Protein AF-A0A957SJY0-F1 (afdb_monomer_lite)

Foldseek 3Di:
DAFDFADPVLVVVLQVLLQADEDCADQDFSYWYDDPQWIWHHAPVDPFIWIFGDDHRGGNFIFTADRVVRGGDDTDPDDDHHRRDVLVVVVPDVLCVVQVPDDDDCPDVVQVPPPDDDRSSSPSVSSVVSVVVVVVVVVD

Sequence (140 aa):
RTGSVVRLEQMTMNWVQTGYHAVEVVEEPGAFARRGGIVDIWPPNLDHPVRIDLFGDEIESLRVFDPATQRTERRISQVEIGPGCEALSKYGPAVLKRLNIQGDTLNAPDNLAQKEGLSPLQDPNLLLAIREELRLEVEH

pLDDT: mean 75.36, std 22.57, range [38.78, 98.62]

Radius of gyration: 15.98 Å; chains: 1; bounding box: 40×38×35 Å

Secondary structure (DSSP, 8-state):
-TT-B--HHHHHHHHHHTT-EE-SS--STTEEEEETTEEEE--TTSSS-EEEEEETTEEEEEEEE-TTT--EEEEES------S-HHHHHSHHHHHHHTT--SSSTT-HHHH--TTS--GGG-HHHHHHHHHHHHHHHT-

Structure (mmCIF, N/CA/C/O backbone):
data_AF-A0A957SJY0-F1
#
_entry.id   AF-A0A957SJY0-F1
#
loop_
_atom_site.group_PDB
_atom_site.id
_atom_site.type_symbol
_atom_site.label_atom_id
_atom_site.label_alt_id
_atom_site.label_comp_id
_atom_site.label_asym_id
_atom_site.label_entity_id
_atom_site.label_seq_id
_atom_site.pdbx_PDB_ins_code
_atom_site.Cartn_x
_atom_site.Cartn_y
_atom_site.Cartn_z
_atom_site.occupancy
_atom_site.B_iso_or_equiv
_atom_site.auth_seq_id
_atom_site.auth_comp_id
_atom_site.auth_asym_id
_atom_site.auth_atom_id
_atom_site.pdbx_PDB_model_num
ATOM 1 N N . ARG A 1 1 ? -4.644 -7.175 8.328 1.00 94.56 1 ARG A N 1
ATOM 2 C CA . ARG A 1 1 ? -6.061 -7.111 7.876 1.00 94.56 1 ARG A CA 1
ATOM 3 C C . ARG A 1 1 ? -6.686 -5.866 8.500 1.00 94.56 1 ARG A C 1
ATOM 5 O O . ARG A 1 1 ? -6.079 -5.328 9.417 1.00 94.56 1 ARG A O 1
ATOM 12 N N . THR A 1 2 ? -7.848 -5.399 8.048 1.00 96.12 2 THR A N 1
ATOM 13 C CA . THR A 1 2 ? -8.584 -4.354 8.791 1.00 96.12 2 THR A CA 1
ATOM 14 C C . THR A 1 2 ? -8.879 -4.821 10.223 1.00 96.12 2 THR A C 1
ATOM 16 O O . THR A 1 2 ? -9.130 -6.010 10.429 1.00 96.12 2 THR A O 1
ATOM 19 N N . GLY A 1 3 ? -8.774 -3.918 11.200 1.00 95.81 3 GLY A N 1
ATOM 20 C CA . GLY A 1 3 ? -8.901 -4.196 12.637 1.00 95.81 3 GLY A CA 1
ATOM 21 C C . GLY A 1 3 ? -7.695 -4.905 13.265 1.00 95.81 3 GLY A C 1
ATOM 22 O O . GLY A 1 3 ? -7.733 -5.286 14.429 1.00 95.81 3 GLY A O 1
ATOM 23 N N . SER A 1 4 ? -6.621 -5.156 12.505 1.00 95.81 4 SER A N 1
ATOM 24 C CA . SER A 1 4 ? -5.383 -5.712 13.067 1.00 95.81 4 SER A CA 1
ATOM 25 C C . SER A 1 4 ? -4.530 -4.608 13.682 1.00 95.81 4 SER A C 1
ATOM 27 O O . SER A 1 4 ? -4.389 -3.544 13.086 1.00 95.81 4 SER A O 1
ATOM 29 N N . VAL A 1 5 ? -3.892 -4.912 14.811 1.00 95.62 5 VAL A N 1
ATOM 30 C CA . VAL A 1 5 ? -2.879 -4.053 15.430 1.00 95.62 5 VAL A CA 1
ATOM 31 C C . VAL A 1 5 ? -1.512 -4.332 14.807 1.00 95.62 5 VAL A C 1
ATOM 33 O O . VAL A 1 5 ? -1.101 -5.490 14.690 1.00 95.62 5 VAL A O 1
ATOM 36 N N . VAL A 1 6 ? -0.797 -3.284 14.403 1.00 91.75 6 VAL A N 1
ATOM 37 C CA . VAL A 1 6 ? 0.531 -3.363 13.790 1.00 91.75 6 VAL A CA 1
ATOM 38 C C . VAL A 1 6 ? 1.481 -2.323 14.377 1.00 91.75 6 VAL A C 1
ATOM 40 O O . VAL A 1 6 ? 1.136 -1.166 14.597 1.00 91.75 6 VAL A O 1
ATOM 43 N N . ARG A 1 7 ? 2.742 -2.720 14.576 1.00 91.25 7 ARG A N 1
ATOM 44 C CA . ARG A 1 7 ? 3.818 -1.785 14.933 1.00 91.25 7 ARG A CA 1
ATOM 45 C C . ARG A 1 7 ? 4.418 -1.201 13.662 1.00 91.25 7 ARG A C 1
ATOM 47 O O . ARG A 1 7 ? 5.227 -1.853 13.003 1.00 91.25 7 ARG A O 1
ATOM 54 N N . LEU A 1 8 ? 4.012 0.023 13.334 1.00 89.50 8 LEU A N 1
ATOM 55 C CA . LEU A 1 8 ? 4.339 0.698 12.077 1.00 89.50 8 LEU A CA 1
ATOM 56 C C . LEU A 1 8 ? 5.841 0.733 11.776 1.00 89.50 8 LEU A C 1
ATOM 58 O O . LEU A 1 8 ? 6.257 0.396 10.673 1.00 89.50 8 LEU A O 1
ATOM 62 N N . GLU A 1 9 ? 6.653 1.091 12.769 1.00 86.88 9 GLU A N 1
ATOM 63 C CA . GLU A 1 9 ? 8.111 1.169 12.627 1.00 86.88 9 GLU A CA 1
ATOM 64 C C . GLU A 1 9 ? 8.706 -0.185 12.242 1.00 86.88 9 GLU A C 1
ATOM 66 O O . GLU A 1 9 ? 9.368 -0.289 11.211 1.00 86.88 9 GLU A O 1
ATOM 71 N N . GLN A 1 10 ? 8.371 -1.240 12.992 1.00 84.88 10 GLN A N 1
ATOM 72 C CA . GLN A 1 10 ? 8.830 -2.598 12.702 1.00 84.88 10 GLN A CA 1
ATOM 73 C C . GLN A 1 10 ? 8.384 -3.064 11.312 1.00 84.88 10 GLN A C 1
ATOM 75 O O . GLN A 1 10 ? 9.161 -3.675 10.585 1.00 84.88 10 GLN A O 1
ATOM 80 N N . MET A 1 11 ? 7.142 -2.763 10.930 1.00 88.69 11 MET A N 1
ATOM 81 C CA . MET A 1 11 ? 6.603 -3.127 9.623 1.00 88.69 11 MET A CA 1
ATOM 82 C C . MET A 1 11 ? 7.393 -2.461 8.489 1.00 88.69 11 MET A C 1
ATOM 84 O O . MET A 1 11 ? 7.841 -3.145 7.573 1.00 88.69 11 MET A O 1
ATOM 88 N N . THR A 1 12 ? 7.641 -1.152 8.585 1.00 88.31 12 THR A N 1
ATOM 89 C CA . THR A 1 12 ? 8.420 -0.420 7.573 1.00 88.31 12 THR A CA 1
ATOM 90 C C . THR A 1 12 ? 9.886 -0.849 7.528 1.00 88.31 12 THR A C 1
ATOM 92 O O . THR A 1 12 ? 10.449 -0.963 6.442 1.00 88.31 12 THR A O 1
ATOM 95 N N . MET A 1 13 ? 10.496 -1.162 8.677 1.00 80.50 13 MET A N 1
ATOM 96 C CA . MET A 1 13 ? 11.852 -1.715 8.728 1.00 80.50 13 MET A CA 1
ATOM 97 C C . MET A 1 13 ? 11.935 -3.060 8.004 1.00 80.50 13 MET A C 1
ATOM 99 O O . MET A 1 13 ? 12.831 -3.253 7.186 1.00 80.50 13 MET A O 1
ATOM 103 N N . ASN A 1 14 ? 10.978 -3.960 8.247 1.00 79.19 14 ASN A N 1
ATOM 104 C CA . ASN A 1 14 ? 10.926 -5.256 7.572 1.00 79.19 14 ASN A CA 1
ATOM 105 C C . ASN A 1 14 ? 10.754 -5.096 6.053 1.00 79.19 14 ASN A C 1
ATOM 107 O O . ASN A 1 14 ? 11.331 -5.857 5.280 1.00 79.19 14 ASN A O 1
ATOM 111 N N . TRP A 1 15 ? 9.990 -4.104 5.594 1.00 85.88 15 TRP A N 1
ATOM 112 C CA . TRP A 1 15 ? 9.855 -3.833 4.161 1.00 85.88 15 TRP A CA 1
ATOM 113 C C . TRP A 1 15 ? 11.150 -3.336 3.533 1.00 85.88 15 TRP A C 1
ATOM 115 O O . TRP A 1 15 ? 11.548 -3.862 2.498 1.00 85.88 15 TRP A O 1
ATOM 125 N N . VAL A 1 16 ? 11.855 -2.402 4.178 1.00 80.62 16 VAL A N 1
ATOM 126 C CA . VAL A 1 16 ? 13.180 -1.963 3.706 1.00 80.62 16 VAL A CA 1
ATOM 127 C C . VAL A 1 16 ? 14.137 -3.146 3.595 1.00 80.62 16 VAL A C 1
ATOM 129 O O . VAL A 1 16 ? 14.833 -3.303 2.594 1.00 80.62 16 VAL A O 1
ATOM 132 N N . GLN A 1 17 ? 14.137 -4.015 4.605 1.00 75.44 17 GLN A N 1
ATOM 133 C CA . GLN A 1 17 ? 14.962 -5.217 4.608 1.00 75.44 17 GLN A CA 1
ATOM 134 C C . GLN A 1 17 ? 14.576 -6.149 3.462 1.00 75.44 17 GLN A C 1
ATOM 136 O O . GLN A 1 17 ? 15.445 -6.614 2.743 1.00 75.44 17 GLN A O 1
ATOM 141 N N . THR A 1 18 ? 13.285 -6.366 3.216 1.00 72.50 18 THR A N 1
ATOM 142 C CA . THR A 1 18 ? 12.788 -7.260 2.151 1.00 72.50 18 THR A CA 1
ATOM 143 C C . THR A 1 18 ? 12.792 -6.636 0.752 1.00 72.50 18 THR A C 1
ATOM 145 O O . THR A 1 18 ? 12.197 -7.186 -0.177 1.00 72.50 18 THR A O 1
ATOM 148 N N . GLY A 1 19 ? 13.492 -5.514 0.574 1.00 77.19 19 GLY A N 1
ATOM 149 C CA . GLY A 1 19 ? 13.771 -4.925 -0.732 1.00 77.19 19 GLY A CA 1
ATOM 150 C C . GLY A 1 19 ? 12.786 -3.855 -1.187 1.00 77.19 19 GLY A C 1
ATOM 151 O O . GLY A 1 19 ? 12.859 -3.453 -2.345 1.00 77.19 19 GLY A O 1
ATOM 152 N N . TYR A 1 20 ? 11.896 -3.377 -0.313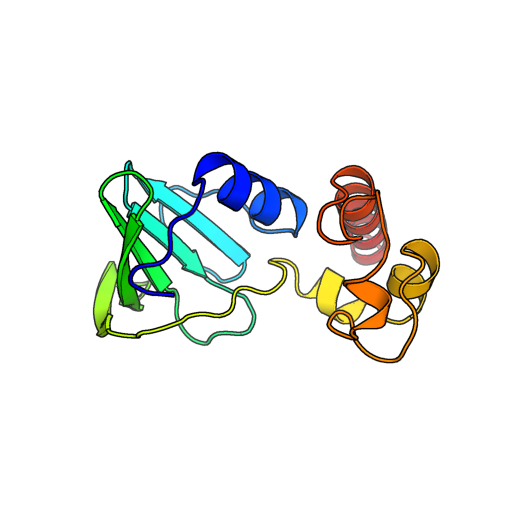 1.00 86.50 20 TYR A N 1
ATOM 153 C CA . TYR A 1 20 ? 11.158 -2.150 -0.597 1.00 86.50 20 TYR A CA 1
ATOM 154 C C . TYR A 1 20 ? 12.037 -0.921 -0.380 1.00 86.50 20 TYR A C 1
ATOM 156 O O . TYR A 1 20 ? 12.922 -0.907 0.476 1.00 86.50 20 TYR A O 1
ATOM 164 N N . HIS A 1 21 ? 11.748 0.155 -1.098 1.00 90.38 21 HIS A N 1
ATOM 165 C CA . HIS A 1 21 ? 12.412 1.438 -0.904 1.00 90.38 21 HIS A CA 1
ATOM 166 C C . HIS A 1 21 ? 11.408 2.513 -0.471 1.00 90.38 21 HIS A C 1
ATOM 168 O O . HIS A 1 21 ? 10.252 2.525 -0.897 1.00 90.38 21 HIS A O 1
ATOM 174 N N . ALA A 1 22 ? 11.846 3.389 0.434 1.00 95.00 22 ALA A N 1
ATOM 175 C CA . ALA A 1 22 ? 11.024 4.479 0.943 1.00 95.00 22 ALA A CA 1
ATOM 176 C C . ALA A 1 22 ? 11.021 5.651 -0.048 1.00 95.00 22 ALA A C 1
ATOM 178 O O . ALA A 1 22 ? 12.085 6.094 -0.479 1.00 95.00 22 ALA A O 1
ATOM 179 N N . VAL A 1 23 ? 9.836 6.167 -0.361 1.00 97.19 23 VAL A N 1
ATOM 180 C CA . VAL A 1 23 ? 9.610 7.291 -1.283 1.00 97.19 23 VAL A CA 1
ATOM 181 C C . VAL A 1 23 ? 8.643 8.309 -0.677 1.00 97.19 23 VAL A C 1
ATOM 183 O O . VAL A 1 23 ? 7.969 8.037 0.319 1.00 97.19 23 VAL A O 1
ATOM 186 N N . GLU A 1 24 ? 8.553 9.494 -1.280 1.00 96.50 24 GLU A N 1
ATOM 187 C CA . GLU A 1 24 ? 7.564 10.508 -0.885 1.00 96.50 24 GLU A CA 1
ATOM 188 C C . GLU A 1 24 ? 6.155 10.176 -1.400 1.00 96.50 24 GLU A C 1
ATOM 190 O O . GLU A 1 24 ? 5.160 10.375 -0.694 1.00 96.50 24 GLU A O 1
ATOM 195 N N . VAL A 1 25 ? 6.073 9.649 -2.625 1.00 97.38 25 VAL A N 1
ATOM 196 C CA . VAL A 1 25 ? 4.836 9.262 -3.312 1.00 97.38 25 VAL A CA 1
ATOM 197 C C . VAL A 1 25 ? 5.063 7.915 -3.989 1.00 97.38 25 VAL A C 1
ATOM 199 O O . VAL A 1 25 ? 6.080 7.709 -4.641 1.00 97.38 25 VAL A O 1
ATOM 202 N N . VAL A 1 26 ? 4.126 6.985 -3.806 1.00 98.12 26 VAL A N 1
ATOM 203 C CA . VAL A 1 26 ? 4.196 5.654 -4.419 1.00 98.12 26 VAL A CA 1
ATOM 204 C C . VAL A 1 26 ? 3.661 5.733 -5.844 1.00 98.12 26 VAL A C 1
ATOM 206 O O . VAL A 1 26 ? 2.457 5.914 -6.044 1.00 98.12 26 VAL A O 1
ATOM 209 N N . GLU A 1 27 ? 4.572 5.592 -6.804 1.00 95.62 27 GLU A N 1
ATOM 210 C CA . GLU A 1 27 ? 4.298 5.635 -8.247 1.00 95.62 27 GLU A CA 1
ATOM 211 C C . GLU A 1 27 ? 4.780 4.374 -8.983 1.00 95.62 27 GLU A C 1
ATOM 213 O O . GLU A 1 27 ? 4.438 4.185 -10.148 1.00 95.62 27 GLU A O 1
ATOM 218 N N . GLU A 1 28 ? 5.514 3.484 -8.306 1.00 94.62 28 GLU A N 1
ATOM 219 C CA . GLU A 1 28 ? 6.023 2.235 -8.879 1.00 94.62 28 GLU A CA 1
ATOM 220 C C . GLU A 1 28 ? 5.984 1.053 -7.887 1.00 94.62 28 GLU A C 1
ATOM 222 O O . GLU A 1 28 ? 6.000 1.264 -6.665 1.00 94.62 28 GLU A O 1
ATOM 227 N N . PRO A 1 29 ? 5.927 -0.200 -8.384 1.00 94.44 29 PRO A N 1
ATOM 228 C CA . PRO A 1 29 ? 6.044 -1.398 -7.557 1.00 94.44 29 PRO A CA 1
ATOM 229 C C . PRO A 1 29 ? 7.368 -1.474 -6.784 1.00 94.44 29 PRO A C 1
ATOM 231 O O . PRO A 1 29 ? 8.411 -1.030 -7.251 1.00 94.44 29 PRO A O 1
ATOM 234 N N . GLY A 1 30 ? 7.340 -2.082 -5.597 1.00 92.25 30 GLY A N 1
ATOM 235 C CA . GLY A 1 30 ? 8.505 -2.181 -4.710 1.00 92.25 30 GLY A CA 1
ATOM 236 C C . GLY A 1 30 ? 8.774 -0.911 -3.894 1.00 92.25 30 GLY A C 1
ATOM 237 O O . GLY A 1 30 ? 9.740 -0.866 -3.132 1.00 92.25 30 GLY A O 1
ATOM 238 N N . ALA A 1 31 ? 7.914 0.103 -3.993 1.00 95.88 31 ALA A N 1
ATOM 239 C CA . ALA A 1 31 ? 8.007 1.334 -3.217 1.00 95.88 31 ALA A CA 1
ATOM 240 C C . ALA A 1 31 ? 6.995 1.372 -2.059 1.00 95.88 31 ALA A C 1
ATOM 242 O O . ALA A 1 31 ? 5.914 0.772 -2.119 1.00 95.88 31 ALA A O 1
ATOM 243 N N . PHE A 1 32 ? 7.321 2.127 -1.008 1.00 98.19 32 PHE A N 1
ATOM 244 C CA . PHE A 1 32 ? 6.363 2.509 0.031 1.00 98.19 32 PHE A CA 1
ATOM 245 C C . PHE A 1 32 ? 6.580 3.951 0.506 1.00 98.19 32 PHE A C 1
ATOM 247 O O . PHE A 1 32 ? 7.698 4.457 0.509 1.00 98.19 32 PHE A O 1
ATOM 254 N N 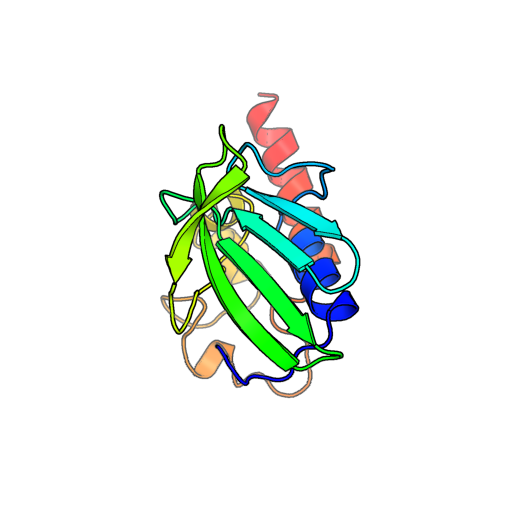. ALA A 1 33 ? 5.513 4.602 0.963 1.00 97.94 33 ALA A N 1
ATOM 255 C CA . ALA A 1 33 ? 5.541 5.936 1.552 1.00 97.94 33 ALA A CA 1
ATOM 256 C C . ALA A 1 33 ? 4.812 5.934 2.897 1.00 97.94 33 ALA A C 1
ATOM 258 O O . ALA A 1 33 ? 3.790 5.269 3.067 1.00 97.94 33 ALA A O 1
ATOM 259 N N . ARG A 1 34 ? 5.306 6.715 3.861 1.00 95.50 34 ARG A N 1
ATOM 260 C CA . ARG A 1 34 ? 4.690 6.868 5.188 1.00 95.50 34 ARG A CA 1
ATOM 261 C C . ARG A 1 34 ? 4.409 8.336 5.474 1.00 95.50 34 ARG A C 1
ATOM 263 O O . ARG A 1 34 ? 5.305 9.170 5.404 1.00 95.50 34 ARG A O 1
ATOM 270 N N . ARG A 1 35 ? 3.172 8.635 5.869 1.00 93.94 35 ARG A N 1
ATOM 271 C CA . ARG A 1 35 ? 2.692 9.976 6.226 1.00 93.94 35 ARG A CA 1
ATOM 272 C C . ARG A 1 35 ? 1.829 9.894 7.483 1.00 93.94 35 ARG A C 1
ATOM 274 O O . ARG A 1 35 ? 0.623 9.678 7.414 1.00 93.94 35 ARG A O 1
ATOM 281 N N . GLY A 1 36 ? 2.459 10.036 8.651 1.00 92.44 36 GLY A N 1
ATOM 282 C CA . GLY A 1 36 ? 1.777 9.874 9.939 1.00 92.44 36 GLY A CA 1
ATOM 283 C C . GLY A 1 36 ? 1.209 8.460 10.099 1.00 92.44 36 GLY A C 1
ATOM 284 O O . GLY A 1 36 ? 1.973 7.494 10.067 1.00 92.44 36 GLY A O 1
ATOM 285 N N . GLY A 1 37 ? -0.114 8.363 10.259 1.00 94.44 37 GLY A N 1
ATOM 286 C CA . GLY A 1 37 ? -0.868 7.105 10.316 1.00 94.44 37 GLY A CA 1
ATOM 287 C C . GLY A 1 37 ? -1.261 6.539 8.949 1.00 94.44 37 GLY A C 1
ATOM 288 O O . GLY A 1 37 ? -1.977 5.555 8.902 1.00 94.44 37 GLY A O 1
ATOM 289 N N . ILE A 1 38 ? -0.832 7.135 7.836 1.00 96.56 38 ILE A N 1
ATOM 290 C CA . ILE A 1 38 ? -1.105 6.617 6.491 1.00 96.56 38 ILE A CA 1
ATOM 291 C C . ILE A 1 38 ? 0.164 5.990 5.930 1.00 96.56 38 ILE A C 1
ATOM 293 O O . ILE A 1 38 ? 1.245 6.584 5.988 1.00 96.56 38 ILE A O 1
ATOM 297 N N . VAL A 1 39 ? 0.023 4.807 5.347 1.00 98.00 39 VAL A N 1
ATOM 298 C CA . VAL A 1 39 ? 1.083 4.122 4.616 1.00 98.00 39 VAL A CA 1
ATOM 299 C C . VAL A 1 39 ? 0.583 3.714 3.249 1.00 98.00 39 VAL A C 1
ATOM 301 O O . VAL A 1 39 ? -0.399 2.992 3.141 1.00 98.00 39 VAL A O 1
ATOM 304 N N . ASP A 1 40 ? 1.298 4.129 2.216 1.00 98.56 40 ASP A N 1
ATOM 305 C CA . ASP A 1 40 ? 1.106 3.633 0.861 1.00 98.56 40 ASP A CA 1
ATOM 306 C C . ASP A 1 40 ? 2.188 2.610 0.559 1.00 98.56 40 ASP A C 1
ATOM 308 O O . ASP A 1 40 ? 3.349 2.822 0.899 1.00 98.56 40 ASP A O 1
ATOM 312 N N . ILE A 1 41 ? 1.826 1.506 -0.077 1.00 98.12 41 ILE A N 1
ATOM 313 C CA . ILE A 1 41 ? 2.768 0.468 -0.486 1.00 98.12 41 ILE A CA 1
ATOM 314 C C . ILE A 1 41 ? 2.310 -0.153 -1.796 1.00 98.12 41 ILE A C 1
ATOM 316 O O . ILE A 1 41 ? 1.117 -0.395 -1.985 1.00 98.12 41 ILE A O 1
ATOM 320 N N . TRP A 1 42 ? 3.254 -0.441 -2.689 1.00 97.62 42 TRP A N 1
ATOM 321 C CA . TRP A 1 42 ? 2.978 -1.172 -3.919 1.00 97.62 42 TRP A CA 1
ATOM 322 C C . TRP A 1 42 ? 3.720 -2.508 -3.937 1.00 97.62 42 TRP A C 1
ATOM 324 O O . TRP A 1 42 ? 4.886 -2.568 -4.328 1.00 97.62 42 TRP A O 1
ATOM 334 N N . PRO A 1 43 ? 3.070 -3.604 -3.511 1.00 93.44 43 PRO A N 1
ATOM 335 C CA . PRO A 1 43 ? 3.664 -4.929 -3.608 1.00 93.44 43 PRO A CA 1
ATOM 336 C C . PRO A 1 43 ? 3.890 -5.334 -5.074 1.00 93.44 43 PRO A C 1
ATOM 338 O O . PRO A 1 43 ? 2.959 -5.199 -5.869 1.00 93.44 43 PRO A O 1
ATOM 341 N N . PRO A 1 44 ? 5.067 -5.873 -5.447 1.00 88.12 44 PRO A N 1
ATOM 342 C CA . PRO A 1 44 ? 5.366 -6.249 -6.834 1.00 88.12 44 PRO A CA 1
ATOM 343 C C . PRO A 1 44 ? 4.414 -7.278 -7.454 1.00 88.12 44 PRO A C 1
ATOM 345 O O . PRO A 1 44 ? 4.299 -7.362 -8.671 1.00 88.12 44 PRO A O 1
ATOM 348 N N . ASN A 1 45 ? 3.734 -8.074 -6.628 1.00 86.19 45 ASN A N 1
ATOM 349 C CA . ASN A 1 45 ? 2.776 -9.089 -7.060 1.00 86.19 45 ASN A CA 1
ATOM 350 C C . ASN A 1 45 ? 1.342 -8.557 -7.241 1.00 86.19 45 ASN A C 1
ATOM 352 O O . ASN A 1 45 ? 0.440 -9.358 -7.487 1.00 86.19 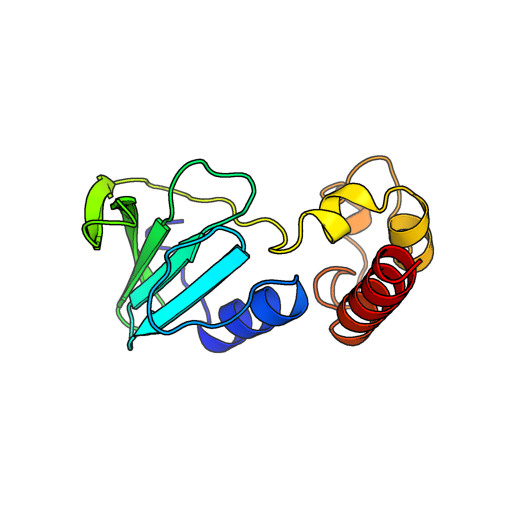45 ASN A O 1
ATOM 356 N N . LEU A 1 46 ? 1.109 -7.254 -7.052 1.00 90.50 46 LEU A N 1
ATOM 357 C CA . LEU A 1 46 ? -0.200 -6.623 -7.198 1.00 90.50 46 LEU A CA 1
ATOM 358 C C . LEU A 1 46 ? -0.197 -5.600 -8.335 1.00 90.50 46 LEU A C 1
ATOM 360 O O . LEU A 1 46 ? 0.735 -4.813 -8.484 1.00 90.50 46 LEU A O 1
ATOM 364 N N . ASP A 1 47 ? -1.309 -5.548 -9.066 1.00 93.62 47 ASP A N 1
ATOM 365 C CA . ASP A 1 47 ? -1.488 -4.624 -10.192 1.00 93.62 47 ASP A CA 1
ATOM 366 C C . ASP A 1 47 ? -1.569 -3.150 -9.759 1.00 93.62 47 ASP A C 1
ATOM 368 O O . ASP A 1 47 ? -1.258 -2.257 -10.540 1.00 93.62 47 ASP A O 1
ATOM 372 N N . HIS A 1 48 ? -1.993 -2.887 -8.518 1.00 96.94 48 HIS A N 1
ATOM 373 C CA . HIS A 1 48 ? -2.223 -1.540 -7.992 1.00 96.94 48 HIS A CA 1
ATOM 374 C C . HIS A 1 48 ? -1.717 -1.398 -6.549 1.00 96.94 48 HIS A C 1
ATOM 376 O O . HIS A 1 48 ? -1.757 -2.371 -5.782 1.00 96.94 48 HIS A O 1
ATOM 382 N N . PRO A 1 49 ? -1.301 -0.185 -6.140 1.00 98.31 49 PRO A N 1
ATOM 383 C CA . PRO A 1 49 ? -0.844 0.078 -4.788 1.00 98.31 49 PRO A CA 1
ATOM 384 C C . PRO A 1 49 ? -1.998 0.089 -3.776 1.00 98.31 49 PRO A C 1
ATOM 386 O O . PRO A 1 49 ? -3.175 0.292 -4.095 1.00 98.31 49 PRO A O 1
ATOM 389 N N . VAL A 1 50 ? -1.636 -0.118 -2.513 1.00 98.56 50 VAL A N 1
ATOM 390 C CA . VAL A 1 50 ? -2.553 -0.166 -1.378 1.00 98.56 50 VAL A CA 1
ATOM 391 C C . VAL A 1 50 ? -2.191 0.916 -0.369 1.00 98.56 50 VAL A C 1
ATOM 393 O O . VAL A 1 50 ? -1.046 1.032 0.059 1.00 98.56 50 VAL A O 1
ATOM 396 N N . ARG A 1 51 ? -3.201 1.677 0.046 1.00 98.56 51 ARG A N 1
ATOM 397 C CA . ARG A 1 51 ? -3.166 2.603 1.174 1.00 98.56 51 ARG A CA 1
ATOM 398 C C . ARG A 1 51 ? -3.694 1.912 2.425 1.00 98.56 51 ARG A C 1
ATOM 400 O O . ARG A 1 51 ? -4.793 1.352 2.421 1.00 98.56 51 ARG A O 1
ATOM 407 N N . ILE A 1 52 ? -2.913 1.987 3.489 1.00 98.25 52 ILE A N 1
ATOM 408 C CA . ILE A 1 52 ? -3.196 1.508 4.835 1.00 98.25 52 ILE A CA 1
ATOM 409 C C . ILE A 1 52 ? -3.393 2.743 5.709 1.00 98.25 52 ILE A C 1
ATOM 411 O O . ILE A 1 52 ? -2.450 3.505 5.916 1.00 98.25 52 ILE A O 1
ATOM 415 N N . ASP A 1 53 ? -4.602 2.932 6.224 1.00 97.81 53 ASP A N 1
ATOM 416 C CA . ASP A 1 53 ? -4.868 3.957 7.232 1.00 97.81 53 ASP A CA 1
ATOM 417 C C . ASP A 1 53 ? -4.853 3.321 8.615 1.00 97.81 53 ASP A C 1
ATOM 419 O O . ASP A 1 53 ? -5.538 2.320 8.851 1.00 97.81 53 ASP A O 1
ATOM 423 N N . LEU A 1 54 ? -4.092 3.927 9.520 1.00 97.56 54 LEU A N 1
ATOM 424 C CA . LEU A 1 54 ? -3.976 3.542 10.912 1.00 97.56 54 LEU A CA 1
ATOM 425 C C . LEU A 1 54 ? -4.553 4.617 11.835 1.00 97.56 54 LEU A C 1
ATOM 427 O O . LEU A 1 54 ? -4.281 5.810 11.668 1.00 97.56 54 LEU A O 1
ATOM 431 N N . PHE A 1 55 ? -5.255 4.168 12.872 1.00 96.00 55 PHE A N 1
ATOM 432 C CA . PHE A 1 55 ? -5.600 4.969 14.040 1.00 96.00 55 PHE A CA 1
ATOM 433 C C . PHE A 1 55 ? -4.80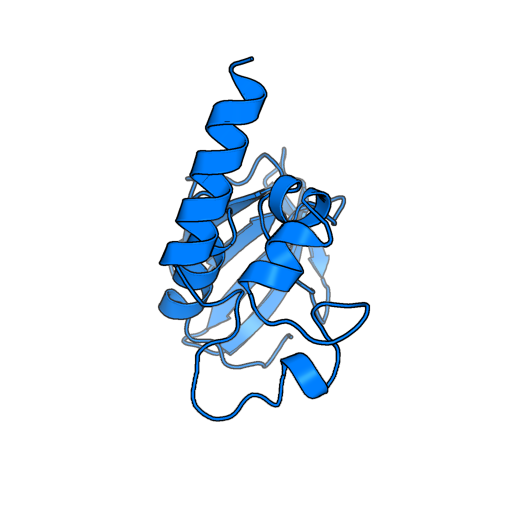1 4.450 15.238 1.00 96.00 55 PHE A C 1
ATOM 435 O O . PHE A 1 55 ? -5.097 3.398 15.800 1.00 96.00 55 PHE A O 1
ATOM 442 N N . GLY A 1 56 ? -3.730 5.164 15.593 1.00 94.69 56 GLY A N 1
ATOM 443 C CA . GLY A 1 56 ? -2.725 4.631 16.511 1.00 94.69 56 GLY A CA 1
ATOM 444 C C . GLY A 1 56 ? -1.972 3.469 15.863 1.00 94.69 56 GLY A C 1
ATOM 445 O O . GLY A 1 56 ? -1.264 3.664 14.875 1.00 94.69 56 GLY A O 1
ATOM 446 N N . ASP A 1 57 ? -2.120 2.274 16.422 1.00 94.94 57 ASP A N 1
ATOM 447 C CA . ASP A 1 57 ? -1.545 1.024 15.926 1.00 94.94 57 ASP A CA 1
ATOM 448 C C . ASP A 1 57 ? -2.574 0.117 15.228 1.00 94.94 57 ASP A C 1
ATOM 450 O O . ASP A 1 57 ? -2.198 -0.906 14.658 1.00 94.94 57 ASP A O 1
ATOM 454 N N . GLU A 1 58 ? -3.855 0.486 15.203 1.00 97.50 58 GLU A N 1
ATOM 455 C CA . GLU A 1 58 ? -4.911 -0.301 14.565 1.00 97.50 58 GLU A CA 1
ATOM 456 C C . GLU A 1 58 ? -5.106 0.088 13.094 1.00 97.50 58 GLU A C 1
ATOM 458 O O . GLU A 1 58 ? -5.223 1.266 12.759 1.00 97.50 58 GLU A O 1
ATOM 463 N N . ILE A 1 59 ? -5.198 -0.905 12.203 1.00 98.06 59 ILE A N 1
ATOM 464 C CA . ILE A 1 59 ? -5.558 -0.698 10.794 1.00 98.06 59 ILE A CA 1
ATOM 465 C C . ILE A 1 59 ? -7.055 -0.384 10.686 1.00 98.06 59 ILE A C 1
ATOM 467 O O . ILE A 1 59 ? -7.890 -1.291 10.687 1.00 98.06 59 ILE A O 1
ATOM 471 N N . GLU A 1 60 ? -7.386 0.889 10.490 1.00 97.88 60 GLU A N 1
ATOM 472 C CA . GLU A 1 60 ? -8.757 1.365 10.302 1.00 97.88 60 GLU A CA 1
ATOM 473 C C . GLU A 1 60 ? -9.293 0.991 8.913 1.00 97.88 60 GLU A C 1
ATOM 475 O O . GLU A 1 60 ? -10.437 0.557 8.760 1.00 97.88 60 GLU A O 1
ATOM 480 N N . SER A 1 61 ? -8.472 1.126 7.865 1.00 98.19 61 SER A N 1
ATOM 481 C CA . SER A 1 61 ? -8.905 0.763 6.515 1.00 98.19 61 SER A CA 1
ATOM 482 C C . SER A 1 61 ? -7.766 0.400 5.569 1.00 98.19 61 SER A C 1
ATOM 484 O O . SER A 1 61 ? -6.628 0.835 5.723 1.00 98.19 61 SER A O 1
ATOM 486 N N . LEU A 1 62 ? -8.109 -0.409 4.564 1.00 98.62 62 LEU A N 1
ATOM 487 C CA . LEU A 1 62 ? -7.237 -0.779 3.455 1.00 98.62 62 LEU A CA 1
ATOM 488 C C . LEU A 1 62 ? -7.925 -0.400 2.145 1.00 98.62 62 LEU A C 1
ATOM 490 O O . LEU A 1 62 ? -9.108 -0.705 1.939 1.00 98.62 62 LEU A O 1
ATOM 494 N N . ARG A 1 63 ? -7.201 0.282 1.261 1.00 98.44 63 ARG A N 1
ATOM 495 C CA . ARG A 1 63 ? -7.754 0.832 0.020 1.00 98.44 63 ARG A CA 1
ATOM 496 C C . ARG A 1 63 ? -6.799 0.624 -1.135 1.00 98.44 63 ARG A C 1
ATOM 498 O O . ARG A 1 63 ? -5.636 0.974 -1.022 1.00 98.44 63 ARG A O 1
ATOM 505 N N . VAL A 1 64 ? -7.304 0.110 -2.246 1.00 98.50 64 VAL A N 1
ATOM 506 C CA . VAL A 1 64 ? -6.587 0.176 -3.523 1.00 98.50 64 VAL A CA 1
ATOM 507 C C . VAL A 1 64 ? -6.742 1.594 -4.064 1.00 98.50 64 VAL A C 1
ATOM 509 O O . VAL A 1 64 ? -7.830 2.177 -3.950 1.00 98.50 64 VAL A O 1
ATOM 512 N N . PHE A 1 65 ? -5.668 2.164 -4.599 1.00 98.50 65 PHE A N 1
ATOM 513 C CA . PHE A 1 65 ? -5.684 3.509 -5.159 1.00 98.50 65 PHE A CA 1
ATOM 514 C C . PHE A 1 65 ? -4.972 3.566 -6.510 1.00 98.50 65 PHE A C 1
ATOM 516 O O . PHE A 1 65 ? -4.104 2.753 -6.809 1.00 98.50 65 PHE A O 1
ATOM 523 N N . ASP A 1 66 ? -5.360 4.544 -7.316 1.00 97.69 66 ASP A N 1
ATOM 524 C CA . ASP A 1 66 ? -4.727 4.843 -8.595 1.00 97.69 66 ASP A CA 1
ATOM 525 C C . ASP A 1 66 ? -3.411 5.607 -8.339 1.00 97.69 66 ASP A C 1
ATOM 527 O O . ASP A 1 66 ? -3.458 6.689 -7.740 1.00 97.69 66 ASP A O 1
ATOM 531 N N . PRO A 1 67 ? -2.244 5.090 -8.768 1.00 96.38 67 PRO A N 1
ATOM 532 C CA . PRO A 1 67 ? -0.947 5.723 -8.524 1.00 96.38 67 PRO A CA 1
ATOM 533 C C . PRO A 1 67 ? -0.788 7.079 -9.227 1.00 96.38 67 PRO A C 1
ATOM 535 O O . PRO A 1 67 ? -0.120 7.960 -8.694 1.00 96.38 67 PRO A O 1
ATOM 538 N N . ALA A 1 68 ? -1.431 7.297 -10.376 1.00 95.50 68 ALA A N 1
ATOM 539 C CA . ALA A 1 68 ? -1.330 8.552 -11.116 1.00 95.50 68 ALA A CA 1
ATOM 540 C C . ALA A 1 68 ? -2.180 9.656 -10.477 1.00 95.50 68 ALA A C 1
ATOM 542 O O . ALA A 1 68 ? -1.773 10.815 -10.411 1.00 95.50 68 ALA A O 1
ATOM 543 N N . THR A 1 69 ? -3.380 9.313 -9.999 1.00 96.75 69 THR A N 1
ATOM 544 C CA . THR A 1 69 ? -4.306 10.305 -9.422 1.00 96.75 69 THR A CA 1
ATOM 545 C C . THR A 1 69 ? -4.269 10.373 -7.898 1.00 96.75 69 THR A C 1
ATOM 547 O O . THR A 1 69 ? -4.825 11.306 -7.314 1.00 96.75 69 THR A O 1
ATOM 550 N N . GLN A 1 70 ? -3.628 9.401 -7.242 1.00 96.38 70 GLN A N 1
ATOM 551 C CA . GLN A 1 70 ? -3.562 9.230 -5.786 1.00 96.38 70 GLN A CA 1
ATOM 552 C C . GLN A 1 70 ? -4.946 9.098 -5.119 1.00 96.38 70 GLN A C 1
ATOM 554 O O . GLN A 1 70 ? -5.110 9.343 -3.915 1.00 96.38 70 GLN A O 1
ATOM 559 N N . ARG A 1 71 ? -5.965 8.705 -5.897 1.00 97.25 71 ARG A N 1
ATOM 560 C CA . ARG A 1 71 ? -7.355 8.558 -5.451 1.00 97.25 71 ARG A CA 1
ATOM 561 C C . ARG A 1 71 ? -7.681 7.106 -5.158 1.00 97.25 71 ARG A C 1
ATOM 563 O O . ARG A 1 71 ? -7.289 6.203 -5.883 1.00 97.25 71 ARG A O 1
ATOM 570 N N . THR A 1 72 ? -8.453 6.893 -4.095 1.00 97.81 72 THR A N 1
ATOM 571 C CA . THR A 1 72 ? -9.006 5.571 -3.784 1.00 97.81 72 THR A CA 1
ATOM 572 C C . THR A 1 72 ? -9.916 5.097 -4.909 1.00 97.81 72 THR A C 1
ATOM 574 O O . THR A 1 72 ? -10.832 5.815 -5.302 1.00 97.81 72 THR A O 1
ATOM 577 N N . GLU A 1 73 ? -9.721 3.854 -5.329 1.00 97.12 73 GLU A N 1
ATOM 578 C CA . GLU A 1 73 ? -10.601 3.161 -6.267 1.00 97.12 73 GLU A CA 1
ATOM 579 C C . GLU A 1 73 ? -11.609 2.287 -5.519 1.00 97.12 73 GLU A C 1
ATOM 581 O O . GLU A 1 73 ? -12.814 2.352 -5.759 1.00 97.12 73 GLU A O 1
ATOM 586 N N . ARG A 1 74 ? -11.126 1.470 -4.572 1.00 97.50 74 ARG A N 1
ATOM 587 C CA . ARG A 1 74 ? -11.966 0.533 -3.811 1.00 97.50 74 ARG A CA 1
ATOM 588 C C . ARG A 1 74 ? -11.376 0.175 -2.451 1.00 97.50 74 ARG A C 1
ATOM 590 O O . ARG A 1 74 ? -10.170 0.250 -2.234 1.00 97.50 74 ARG A O 1
ATOM 597 N N . ARG A 1 75 ? -12.239 -0.272 -1.535 1.00 98.06 75 ARG A N 1
ATOM 598 C CA . ARG A 1 75 ? -11.846 -0.820 -0.226 1.00 98.06 75 ARG A CA 1
ATOM 599 C C . ARG A 1 75 ? -11.577 -2.323 -0.314 1.00 98.06 75 ARG A C 1
ATOM 601 O O . ARG A 1 75 ? -12.211 -3.021 -1.104 1.00 98.06 75 ARG A O 1
ATOM 608 N N . ILE A 1 76 ? -10.671 -2.812 0.528 1.00 98.06 76 ILE A N 1
ATOM 609 C CA . ILE A 1 76 ? -10.377 -4.241 0.722 1.00 98.06 76 ILE A CA 1
ATOM 610 C C . ILE A 1 76 ? -10.329 -4.563 2.220 1.00 98.06 76 ILE A C 1
ATOM 612 O O . ILE A 1 76 ? -10.131 -3.674 3.041 1.00 98.06 76 ILE A O 1
ATOM 616 N N . SER A 1 77 ? -10.525 -5.829 2.590 1.00 96.06 77 SER A N 1
ATOM 617 C CA . SER A 1 77 ? -10.475 -6.288 3.992 1.00 96.06 77 SER A CA 1
ATOM 618 C C . SER A 1 77 ? -9.097 -6.826 4.403 1.00 96.06 77 SER A C 1
ATOM 620 O O . SER A 1 77 ? -8.754 -6.889 5.589 1.00 96.06 77 SER A O 1
ATOM 622 N N . GLN A 1 78 ? -8.283 -7.214 3.422 1.00 96.25 78 GLN A N 1
ATOM 623 C CA . GLN A 1 78 ? -6.949 -7.768 3.605 1.00 96.25 78 GLN A CA 1
ATOM 624 C C . GLN A 1 78 ? -6.074 -7.463 2.386 1.00 96.25 78 GLN A C 1
ATOM 626 O O . GLN A 1 78 ? -6.566 -7.428 1.262 1.00 96.25 78 GLN A O 1
ATOM 631 N N . VAL A 1 79 ? -4.773 -7.321 2.634 1.00 94.00 79 VAL A N 1
ATOM 632 C CA . VAL A 1 79 ? -3.700 -7.375 1.640 1.00 94.00 79 VAL A CA 1
ATOM 633 C C . VAL A 1 79 ? -2.619 -8.334 2.147 1.00 94.00 79 VAL A C 1
ATOM 635 O O . VAL A 1 79 ? -2.425 -8.450 3.361 1.00 94.00 79 VAL A O 1
ATOM 638 N N . GLU A 1 80 ? -1.960 -9.042 1.235 1.00 90.81 80 GLU A N 1
ATOM 639 C CA . GLU A 1 80 ? -0.736 -9.801 1.495 1.00 90.81 80 GLU A CA 1
ATOM 640 C C . GLU A 1 80 ? 0.428 -9.063 0.836 1.00 90.81 80 GLU A C 1
ATOM 642 O O . GLU A 1 80 ? 0.334 -8.669 -0.325 1.00 90.81 80 GLU A O 1
ATOM 647 N N . ILE A 1 81 ? 1.488 -8.821 1.603 1.00 88.19 81 ILE A N 1
ATOM 648 C CA . ILE A 1 81 ? 2.633 -8.017 1.177 1.00 88.19 81 ILE A CA 1
ATOM 649 C C . ILE A 1 81 ? 3.845 -8.944 1.173 1.00 88.19 81 ILE A C 1
ATOM 651 O O . ILE A 1 81 ? 4.373 -9.277 2.234 1.00 88.19 81 ILE A O 1
ATOM 655 N N . GLY A 1 82 ? 4.230 -9.395 -0.021 1.00 81.75 82 GLY A N 1
ATOM 656 C CA . GLY A 1 82 ? 5.453 -10.167 -0.241 1.00 81.75 82 GLY A CA 1
ATOM 657 C C . GLY A 1 82 ? 6.701 -9.274 -0.287 1.00 81.75 82 GLY A C 1
ATOM 658 O O . GLY A 1 82 ? 6.584 -8.067 -0.080 1.00 81.75 82 GLY A O 1
ATOM 659 N N . PRO A 1 83 ? 7.892 -9.832 -0.562 1.00 80.06 83 PRO A N 1
ATOM 660 C CA . PRO A 1 83 ? 9.128 -9.060 -0.716 1.00 80.06 83 PRO A CA 1
ATOM 661 C C . PRO A 1 83 ? 9.039 -7.991 -1.815 1.00 80.06 83 PRO A C 1
ATOM 663 O O . PRO A 1 83 ? 8.372 -8.187 -2.829 1.00 80.06 83 PRO A O 1
ATOM 666 N N . GLY A 1 84 ? 9.736 -6.869 -1.625 1.00 77.69 84 GLY A N 1
ATOM 667 C CA . GLY A 1 84 ? 9.711 -5.715 -2.535 1.00 77.69 84 GLY A CA 1
ATOM 668 C C . GLY A 1 84 ? 10.615 -5.860 -3.759 1.00 77.69 84 GLY A C 1
ATOM 669 O O . GLY A 1 84 ? 10.479 -5.107 -4.717 1.00 77.69 84 GLY A O 1
ATOM 670 N N . CYS A 1 85 ? 11.513 -6.846 -3.754 1.00 70.62 85 CYS A N 1
ATOM 671 C CA . CYS A 1 85 ? 12.426 -7.118 -4.857 1.00 70.62 85 CYS A CA 1
ATOM 672 C C . CYS A 1 85 ? 12.030 -8.421 -5.574 1.00 70.62 85 CYS A C 1
ATOM 674 O O . CYS A 1 85 ? 12.072 -9.496 -4.973 1.00 70.62 85 CYS A O 1
ATOM 676 N N . GLU A 1 86 ? 11.689 -8.347 -6.869 1.00 55.53 86 GLU A N 1
ATOM 677 C CA . GLU A 1 86 ? 11.391 -9.524 -7.716 1.00 55.53 86 GLU A CA 1
ATOM 678 C C . GLU A 1 86 ? 12.551 -10.523 -7.700 1.00 55.53 86 GLU A C 1
ATOM 680 O O . GLU A 1 86 ? 12.370 -11.731 -7.703 1.00 55.53 86 GLU A O 1
ATOM 685 N N . ALA A 1 87 ? 13.757 -9.994 -7.603 1.00 49.81 87 ALA A N 1
ATOM 686 C CA . ALA A 1 87 ? 15.002 -10.705 -7.464 1.00 49.81 87 ALA A CA 1
ATOM 687 C C . ALA A 1 87 ? 14.956 -11.679 -6.254 1.00 49.81 87 ALA A C 1
ATOM 689 O O . ALA A 1 87 ? 15.143 -12.880 -6.427 1.00 49.81 87 ALA A O 1
ATOM 690 N N . LEU A 1 88 ? 14.527 -11.244 -5.060 1.00 52.59 88 LEU A N 1
ATOM 691 C CA . LEU A 1 88 ? 14.289 -12.146 -3.912 1.00 52.59 88 LEU A CA 1
ATOM 692 C C . LEU A 1 88 ? 13.234 -13.232 -4.196 1.00 52.59 88 LEU A C 1
ATOM 694 O O . LEU A 1 88 ? 13.277 -14.301 -3.592 1.00 52.59 88 LEU A O 1
ATOM 698 N N . SER A 1 89 ? 12.322 -12.980 -5.137 1.00 48.56 89 SER A N 1
ATOM 699 C CA . SER A 1 89 ? 11.363 -13.973 -5.641 1.00 48.56 89 SER A CA 1
ATOM 700 C C . SER A 1 89 ? 11.957 -14.884 -6.737 1.00 48.56 89 SER A C 1
ATOM 702 O O . SER A 1 89 ? 11.493 -16.008 -6.910 1.00 48.56 89 SER A O 1
ATOM 704 N N . LYS A 1 90 ? 12.995 -14.429 -7.458 1.00 38.78 90 LYS A N 1
ATOM 705 C CA . LYS A 1 90 ? 13.677 -15.092 -8.589 1.00 38.78 90 LYS A CA 1
ATOM 706 C C . LYS A 1 90 ? 14.869 -15.966 -8.184 1.00 38.78 90 LYS A C 1
ATOM 708 O O . LYS A 1 90 ? 15.122 -16.964 -8.851 1.00 38.78 90 LYS A O 1
ATOM 713 N N . TYR A 1 91 ? 15.590 -15.641 -7.108 1.00 45.22 91 TYR A N 1
ATOM 714 C CA . TYR A 1 91 ? 16.880 -16.275 -6.767 1.00 45.22 91 TYR A CA 1
ATOM 715 C C . TYR A 1 91 ? 16.827 -17.698 -6.193 1.00 45.22 91 TYR A C 1
ATOM 717 O O . TYR A 1 91 ? 17.862 -18.273 -5.848 1.00 45.22 91 TYR A O 1
ATOM 725 N N . GLY A 1 92 ? 15.646 -18.318 -6.191 1.00 48.59 92 GLY A N 1
ATOM 726 C CA . GLY A 1 92 ? 15.524 -19.773 -6.214 1.00 48.59 92 GLY A CA 1
ATOM 727 C C . GLY A 1 92 ? 16.234 -20.531 -5.070 1.00 48.59 92 GLY A C 1
ATOM 728 O O . GLY A 1 92 ? 16.504 -19.978 -4.000 1.00 48.59 92 GLY A O 1
ATOM 729 N N . PRO A 1 93 ? 16.541 -21.830 -5.262 1.00 42.94 93 PRO A N 1
ATOM 730 C CA . PRO A 1 93 ? 16.973 -22.748 -4.197 1.00 42.94 93 PRO A CA 1
ATOM 731 C C . PRO A 1 93 ? 18.249 -22.353 -3.434 1.00 42.94 93 PRO A C 1
ATOM 733 O O . PRO A 1 93 ? 18.470 -22.839 -2.325 1.00 42.94 93 PRO A O 1
ATOM 736 N N . ALA A 1 94 ? 19.108 -21.499 -3.999 1.00 44.78 94 ALA A N 1
ATOM 737 C CA . ALA A 1 94 ? 20.385 -21.118 -3.389 1.00 44.78 94 ALA A CA 1
ATOM 738 C C . ALA A 1 94 ? 20.201 -20.159 -2.202 1.00 44.78 94 ALA A C 1
ATOM 740 O O . ALA A 1 94 ? 20.828 -20.341 -1.154 1.00 44.78 94 ALA A O 1
ATOM 741 N N . VAL A 1 95 ? 19.281 -19.199 -2.341 1.00 50.38 95 VAL A N 1
ATOM 742 C CA . VAL A 1 95 ? 18.854 -18.307 -1.256 1.00 50.38 95 VAL A CA 1
ATOM 743 C C . VAL A 1 95 ? 18.139 -19.105 -0.162 1.00 50.38 95 VAL A C 1
ATOM 745 O O . VAL A 1 95 ? 18.466 -18.959 1.013 1.00 50.38 95 VAL A O 1
ATOM 748 N N . LEU A 1 96 ? 17.261 -20.044 -0.539 1.00 49.50 96 LEU A N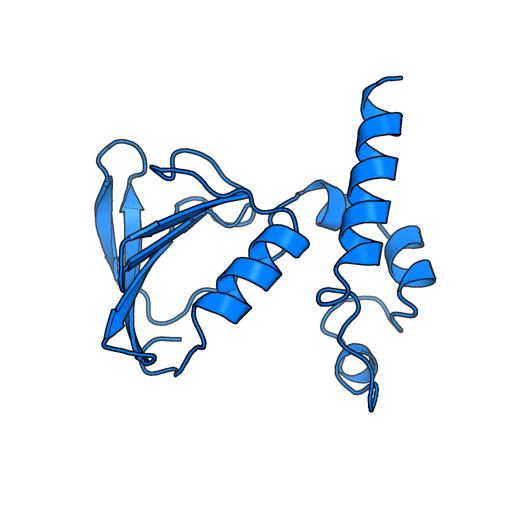 1
ATOM 749 C CA . LEU A 1 96 ? 16.555 -20.935 0.398 1.00 49.50 96 LEU A CA 1
ATOM 750 C C . LEU A 1 96 ? 17.514 -21.822 1.213 1.00 49.50 96 LEU A C 1
ATOM 752 O O . LEU A 1 96 ? 17.337 -21.990 2.420 1.00 49.50 96 LEU A O 1
ATOM 756 N N . LYS A 1 97 ? 18.573 -22.340 0.573 1.00 47.91 97 LYS A N 1
ATOM 757 C CA . LYS A 1 97 ? 19.604 -23.168 1.216 1.00 47.91 97 LYS A CA 1
ATOM 758 C C . LYS A 1 97 ? 20.467 -22.376 2.201 1.00 47.91 97 LYS A C 1
ATOM 760 O O . LYS A 1 97 ? 20.773 -22.886 3.274 1.00 47.91 97 LYS A O 1
ATOM 765 N N . ARG A 1 98 ? 20.851 -21.138 1.863 1.00 44.00 98 ARG A N 1
ATOM 766 C CA . ARG A 1 98 ? 21.584 -20.234 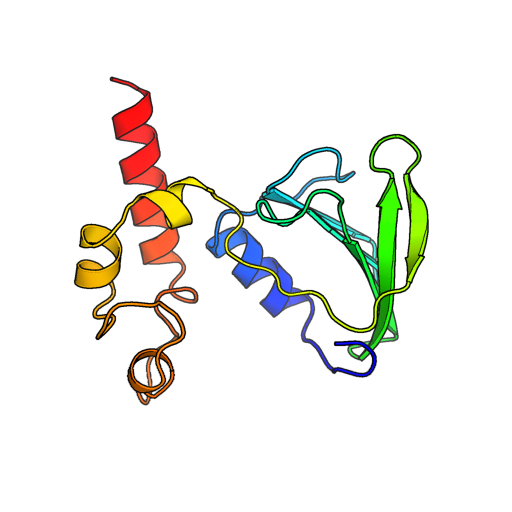2.776 1.00 44.00 98 ARG A CA 1
ATOM 767 C C . ARG A 1 98 ? 20.736 -19.789 3.966 1.00 44.00 98 ARG A C 1
ATOM 769 O O . ARG A 1 98 ? 21.277 -19.559 5.040 1.00 44.00 98 ARG A O 1
ATOM 776 N N . LEU A 1 99 ? 19.423 -19.732 3.773 1.00 48.25 99 LEU A N 1
ATOM 777 C CA . LEU A 1 99 ? 18.439 -19.398 4.793 1.00 48.25 99 LEU A CA 1
ATOM 778 C C . LEU A 1 99 ? 17.981 -20.568 5.663 1.00 48.25 99 LEU A C 1
ATOM 780 O O . LEU A 1 99 ? 17.168 -20.377 6.564 1.00 48.25 99 LEU A O 1
ATOM 784 N N . ASN A 1 100 ? 18.483 -21.775 5.399 1.00 47.75 100 ASN A N 1
ATOM 785 C CA . ASN A 1 100 ? 18.091 -22.995 6.100 1.00 47.75 100 ASN A CA 1
ATOM 786 C C . ASN A 1 100 ? 16.565 -23.253 6.085 1.00 47.75 100 ASN A C 1
ATOM 788 O O . ASN A 1 100 ? 16.011 -23.817 7.031 1.00 47.75 100 ASN A O 1
ATOM 792 N N . ILE A 1 101 ? 15.895 -22.828 5.006 1.00 47.53 101 ILE A N 1
ATOM 793 C CA . ILE A 1 101 ? 14.464 -23.043 4.764 1.00 47.53 101 ILE A CA 1
ATOM 794 C C . ILE A 1 101 ? 14.268 -24.489 4.303 1.00 47.53 101 ILE A C 1
ATOM 796 O O . ILE A 1 101 ? 14.893 -24.940 3.343 1.00 47.53 101 ILE A O 1
ATOM 800 N N . GLN A 1 102 ? 13.417 -25.228 5.008 1.00 47.97 102 GLN A N 1
ATOM 801 C CA . GLN A 1 102 ? 13.047 -26.606 4.708 1.00 47.97 102 GLN A CA 1
ATOM 802 C C . GLN A 1 102 ? 11.795 -26.647 3.808 1.00 47.97 102 GLN A C 1
ATOM 804 O O . GLN A 1 102 ? 10.768 -26.048 4.123 1.00 47.97 102 GLN A O 1
ATOM 809 N N . GLY A 1 103 ? 11.864 -27.377 2.688 1.00 48.78 103 GLY A N 1
ATOM 810 C CA . GLY A 1 103 ? 10.727 -27.631 1.784 1.00 48.78 103 GLY A CA 1
ATOM 811 C C . GLY A 1 103 ? 10.591 -26.679 0.584 1.00 48.78 103 GLY A C 1
ATOM 812 O O . GLY A 1 103 ? 11.464 -25.860 0.312 1.00 48.78 103 GLY A O 1
ATOM 813 N N . ASP A 1 104 ? 9.478 -26.818 -0.148 1.00 44.41 104 ASP A N 1
ATOM 814 C CA . ASP A 1 104 ? 9.269 -26.212 -1.478 1.00 44.41 104 ASP A CA 1
ATOM 815 C C . ASP A 1 104 ? 8.795 -24.746 -1.449 1.00 44.41 104 ASP A C 1
ATOM 817 O O . ASP A 1 104 ? 8.755 -24.084 -2.485 1.00 44.41 104 ASP A O 1
ATOM 821 N N . THR A 1 105 ? 8.397 -24.220 -0.282 1.00 44.50 105 THR A N 1
ATOM 822 C CA . THR A 1 105 ? 7.826 -22.866 -0.160 1.00 44.50 105 THR A CA 1
ATOM 823 C C . THR A 1 105 ? 8.255 -22.156 1.123 1.00 44.50 105 THR A C 1
ATOM 825 O O . THR A 1 105 ? 8.379 -22.770 2.183 1.00 44.50 105 THR A O 1
ATOM 828 N N . LEU A 1 106 ? 8.401 -20.827 1.051 1.00 46.75 106 LEU A N 1
ATOM 829 C CA . LEU A 1 106 ? 8.764 -19.967 2.190 1.00 46.75 106 LEU A CA 1
ATOM 830 C C . LEU A 1 106 ? 7.766 -20.059 3.362 1.00 46.75 106 LEU A C 1
ATOM 832 O O . LEU A 1 106 ? 8.158 -19.899 4.513 1.00 46.75 106 LEU A O 1
ATOM 836 N N . ASN A 1 107 ? 6.494 -20.360 3.078 1.00 46.81 107 ASN A N 1
ATOM 837 C CA . ASN A 1 107 ? 5.400 -20.376 4.055 1.00 46.81 107 ASN A CA 1
ATOM 838 C C . ASN A 1 107 ? 5.125 -21.765 4.660 1.00 46.81 107 ASN A C 1
ATOM 840 O O . ASN A 1 107 ? 4.118 -21.938 5.350 1.00 46.81 107 ASN A O 1
ATOM 844 N N . ALA A 1 108 ? 5.968 -22.768 4.388 1.00 49.00 108 ALA A N 1
ATOM 845 C CA . ALA A 1 108 ? 5.777 -24.096 4.962 1.00 49.00 108 ALA A CA 1
ATOM 846 C C . ALA A 1 108 ? 5.824 -24.039 6.507 1.00 49.00 108 ALA A C 1
ATOM 848 O O . ALA A 1 108 ? 6.612 -23.270 7.065 1.00 49.00 108 ALA A O 1
ATOM 849 N N . PRO A 1 109 ? 5.019 -24.853 7.218 1.00 46.34 109 PRO A N 1
ATOM 850 C CA . PRO A 1 109 ? 4.961 -24.841 8.682 1.00 46.34 109 PRO A CA 1
ATOM 851 C C . PRO A 1 109 ? 6.335 -25.010 9.340 1.00 46.34 109 PRO A C 1
ATOM 853 O O . PRO A 1 109 ? 6.626 -24.343 10.328 1.00 46.34 109 PRO A O 1
ATOM 856 N N . ASP A 1 110 ? 7.203 -25.825 8.740 1.00 50.12 110 ASP A N 1
ATOM 857 C CA . ASP A 1 110 ? 8.564 -26.094 9.215 1.00 50.12 110 ASP A CA 1
ATOM 858 C C . ASP A 1 110 ? 9.486 -24.860 9.130 1.00 50.12 110 ASP A C 1
ATOM 860 O O . ASP A 1 110 ? 10.427 -24.728 9.912 1.00 50.12 110 ASP A O 1
ATOM 864 N N . ASN A 1 111 ? 9.171 -23.907 8.243 1.00 49.00 111 ASN A N 1
ATOM 865 C CA . ASN A 1 111 ? 9.873 -22.624 8.096 1.00 49.00 111 ASN A CA 1
ATOM 866 C C . ASN A 1 111 ? 9.355 -21.547 9.047 1.00 49.00 111 ASN A C 1
ATOM 868 O O . ASN A 1 111 ? 10.062 -20.590 9.355 1.00 49.00 111 ASN A O 1
ATOM 872 N N . LEU A 1 112 ? 8.122 -21.710 9.525 1.00 47.50 112 LEU A N 1
ATOM 873 C CA . LEU A 1 112 ? 7.499 -20.836 10.517 1.00 47.50 112 LEU A CA 1
ATOM 874 C C . LEU A 1 112 ? 7.781 -21.312 11.951 1.00 47.50 112 LEU A C 1
ATOM 876 O O . LEU A 1 112 ? 7.705 -20.520 12.887 1.00 47.50 112 LEU A O 1
ATOM 880 N N . ALA A 1 113 ? 8.107 -22.597 12.126 1.00 43.38 113 ALA A N 1
ATOM 881 C CA . ALA A 1 113 ? 8.264 -23.254 13.421 1.00 43.38 113 ALA A CA 1
ATOM 882 C C . ALA A 1 113 ? 9.714 -23.329 13.939 1.00 43.38 113 ALA A C 1
ATOM 884 O O . ALA A 1 113 ? 9.958 -23.991 14.954 1.00 43.38 113 ALA A O 1
ATOM 885 N N . GLN A 1 114 ? 10.682 -22.649 13.310 1.00 46.28 114 GLN A N 1
ATOM 886 C CA . GLN A 1 114 ? 12.022 -22.536 13.894 1.00 46.28 114 GLN A CA 1
ATOM 887 C C . GLN A 1 114 ? 11.989 -21.619 15.125 1.00 46.28 114 GLN A C 1
ATOM 889 O O . GLN A 1 114 ? 11.945 -20.394 15.053 1.00 46.28 114 GLN A O 1
ATOM 894 N N . LYS A 1 115 ? 11.972 -22.282 16.285 1.00 43.72 115 LYS A N 1
ATOM 895 C CA . LYS A 1 115 ? 12.238 -21.735 17.615 1.00 43.72 115 LYS A CA 1
ATOM 896 C C . LYS A 1 115 ? 13.488 -20.838 17.609 1.00 43.72 115 LYS A C 1
ATOM 898 O O . LYS A 1 115 ? 14.553 -21.265 17.182 1.00 43.72 115 LYS A O 1
ATOM 903 N N . GLU A 1 116 ? 13.333 -19.647 18.187 1.00 45.00 116 GLU A N 1
ATOM 904 C CA . GLU A 1 116 ? 14.382 -18.724 18.670 1.00 45.00 116 GLU A CA 1
ATOM 905 C C . GLU A 1 116 ? 15.275 -17.964 17.667 1.00 45.00 116 GLU A C 1
ATOM 907 O O . GLU A 1 116 ? 16.189 -17.262 18.094 1.00 45.00 116 GLU A O 1
ATOM 912 N N . GLY A 1 117 ? 14.977 -17.954 16.370 1.00 42.88 117 GLY A N 1
ATOM 913 C CA . GLY A 1 117 ? 15.667 -17.083 15.409 1.00 42.88 117 GLY A CA 1
ATOM 914 C C . GLY A 1 117 ? 14.673 -16.412 14.477 1.00 42.88 117 GLY A C 1
ATOM 915 O O . GLY A 1 117 ? 13.765 -17.077 13.987 1.00 42.88 117 GLY A O 1
ATOM 916 N N . LEU A 1 118 ? 14.816 -15.099 14.267 1.00 43.59 118 LEU A N 1
ATOM 917 C CA . LEU A 1 118 ? 14.037 -14.334 13.291 1.00 43.59 118 LEU A CA 1
ATOM 918 C C . LEU A 1 118 ? 13.976 -15.104 11.968 1.00 43.59 118 LEU A C 1
ATOM 920 O O . LEU A 1 118 ? 14.981 -15.666 11.534 1.00 43.59 118 LEU A O 1
ATOM 924 N N . SER A 1 119 ? 12.795 -15.134 11.346 1.00 50.41 119 SER A N 1
ATOM 925 C CA . SER A 1 119 ? 12.628 -15.738 10.026 1.00 50.41 119 SER A CA 1
ATOM 926 C C . SER A 1 119 ? 13.759 -15.259 9.103 1.00 50.41 119 SER A C 1
ATOM 928 O O . SER A 1 119 ? 14.144 -14.098 9.165 1.00 50.41 119 SER A O 1
ATOM 930 N N . PRO A 1 120 ? 14.273 -16.106 8.214 1.00 47.09 120 PRO A N 1
ATOM 931 C CA . PRO A 1 120 ? 15.059 -15.720 7.047 1.00 47.09 120 PRO A CA 1
ATOM 932 C C . PRO A 1 120 ? 14.715 -14.377 6.378 1.00 47.09 120 PRO A C 1
ATOM 934 O O . PRO A 1 120 ? 15.596 -13.607 6.009 1.00 47.09 120 PRO A O 1
ATOM 937 N N . LEU A 1 121 ? 13.417 -14.080 6.250 1.00 45.62 121 LEU A N 1
ATOM 938 C CA . LEU A 1 121 ? 12.884 -12.837 5.673 1.00 45.62 121 LEU A CA 1
ATOM 939 C C . LEU A 1 121 ? 12.908 -11.647 6.646 1.00 45.62 121 LEU A C 1
ATOM 941 O O . LEU A 1 121 ? 12.526 -10.535 6.301 1.00 45.62 121 LEU A O 1
ATOM 945 N N . GLN A 1 122 ? 13.300 -11.903 7.881 1.00 48.19 122 GLN A N 1
ATOM 946 C CA . GLN A 1 122 ? 13.458 -10.960 8.973 1.00 48.19 122 GLN A CA 1
ATOM 947 C C . GLN A 1 122 ? 14.941 -10.809 9.369 1.00 48.19 122 GLN A C 1
ATOM 949 O O . GLN A 1 122 ? 15.219 -10.064 10.307 1.00 48.19 122 GLN A O 1
ATOM 954 N N . ASP A 1 123 ? 15.884 -11.485 8.686 1.00 51.91 123 ASP A N 1
ATOM 955 C CA . ASP A 1 123 ? 17.325 -11.244 8.832 1.00 51.91 123 ASP A CA 1
ATOM 956 C C . ASP A 1 123 ? 17.771 -10.116 7.876 1.00 51.91 123 ASP A C 1
ATOM 958 O O . ASP A 1 123 ? 17.867 -10.319 6.658 1.00 51.91 123 ASP A O 1
ATOM 962 N N . PRO A 1 124 ? 18.085 -8.920 8.405 1.00 48.47 124 PRO A N 1
ATOM 963 C CA . PRO A 1 124 ? 18.469 -7.764 7.601 1.00 48.47 124 PRO A CA 1
ATOM 964 C C . PRO A 1 124 ? 19.784 -7.981 6.842 1.00 48.47 124 PRO A C 1
ATOM 966 O O . PRO A 1 124 ? 19.963 -7.446 5.748 1.00 48.47 124 PRO A O 1
ATOM 969 N N . ASN A 1 125 ? 20.716 -8.743 7.425 1.00 47.59 125 ASN A N 1
ATOM 970 C CA . ASN A 1 125 ? 22.052 -8.940 6.868 1.00 47.59 125 ASN A CA 1
ATOM 971 C C . ASN A 1 125 ? 22.009 -9.869 5.668 1.00 47.59 125 ASN A C 1
ATOM 973 O O . ASN A 1 125 ? 22.727 -9.657 4.694 1.00 47.59 125 ASN A O 1
ATOM 977 N N . LEU A 1 126 ? 21.156 -10.887 5.723 1.00 54.22 126 LEU A N 1
ATOM 978 C CA . LEU A 1 126 ? 21.012 -11.795 4.607 1.00 54.22 126 LEU A CA 1
ATOM 979 C C . LEU A 1 126 ? 20.263 -11.142 3.442 1.00 54.22 126 LEU A C 1
ATOM 981 O O . LEU A 1 126 ? 20.667 -11.317 2.297 1.00 54.22 126 LEU A O 1
ATOM 985 N N . LEU A 1 127 ? 19.237 -10.334 3.696 1.00 52.62 127 LEU A N 1
ATOM 986 C CA . LEU A 1 127 ? 18.568 -9.615 2.611 1.00 52.62 127 LEU A CA 1
ATOM 987 C C . LEU A 1 127 ? 19.496 -8.589 1.940 1.00 52.62 127 LEU A C 1
ATOM 989 O O . LEU A 1 127 ? 19.471 -8.446 0.717 1.00 52.62 127 LEU A O 1
ATOM 993 N N . LEU A 1 128 ? 20.371 -7.941 2.720 1.00 52.12 128 LEU A N 1
ATOM 994 C CA . LEU A 1 128 ? 21.436 -7.088 2.193 1.00 52.12 128 LEU A CA 1
ATOM 995 C C . LEU A 1 128 ? 22.473 -7.888 1.389 1.00 52.12 128 LEU A C 1
ATOM 997 O O . LEU A 1 128 ? 22.850 -7.464 0.301 1.00 52.12 128 LEU A O 1
ATOM 1001 N N . ALA A 1 129 ? 22.906 -9.047 1.892 1.00 52.16 129 ALA A N 1
ATOM 1002 C CA . ALA A 1 129 ? 23.852 -9.916 1.195 1.00 52.16 129 ALA A CA 1
ATOM 1003 C C . ALA A 1 129 ? 23.291 -10.410 -0.140 1.00 52.16 129 ALA A C 1
ATOM 1005 O O . ALA A 1 129 ? 24.002 -10.383 -1.141 1.00 52.16 129 ALA A O 1
ATOM 1006 N N . ILE A 1 130 ? 22.007 -10.788 -0.166 1.00 55.78 130 ILE A N 1
ATOM 1007 C CA . ILE A 1 130 ? 21.319 -11.134 -1.406 1.00 55.78 130 ILE A CA 1
ATOM 1008 C C . ILE A 1 130 ? 21.350 -9.923 -2.324 1.00 55.78 130 ILE A C 1
ATOM 1010 O O . ILE A 1 130 ? 21.908 -10.041 -3.398 1.00 55.78 130 ILE A O 1
ATOM 1014 N N . ARG A 1 131 ? 20.863 -8.751 -1.892 1.00 55.06 131 ARG A N 1
ATOM 1015 C CA . ARG A 1 131 ? 20.848 -7.518 -2.700 1.00 55.06 131 ARG A CA 1
ATOM 1016 C C . ARG A 1 131 ? 22.199 -7.190 -3.352 1.00 55.06 131 ARG A C 1
ATOM 1018 O O . ARG A 1 131 ? 22.214 -6.823 -4.525 1.00 55.06 131 ARG A O 1
ATOM 1025 N N . GLU A 1 132 ? 23.303 -7.299 -2.617 1.00 53.41 132 GLU A N 1
ATOM 1026 C CA . GLU A 1 132 ? 24.653 -7.065 -3.151 1.00 53.41 132 GLU A CA 1
ATOM 1027 C C . GLU A 1 132 ? 25.061 -8.118 -4.195 1.00 53.41 132 GLU A C 1
ATOM 1029 O O . GLU A 1 132 ? 25.626 -7.770 -5.229 1.00 53.41 132 GLU A O 1
ATOM 1034 N N . GLU A 1 133 ? 24.720 -9.392 -3.981 1.00 52.84 133 GLU A N 1
ATOM 1035 C CA . GLU A 1 133 ? 24.975 -10.478 -4.940 1.00 52.84 133 GLU A CA 1
ATOM 1036 C C . GLU A 1 133 ? 24.235 -10.224 -6.274 1.00 52.84 133 GLU A C 1
ATOM 1038 O O . GLU A 1 133 ? 24.822 -10.376 -7.342 1.00 52.84 133 GLU A O 1
ATOM 1043 N N . LEU A 1 134 ? 23.001 -9.702 -6.234 1.00 51.59 134 LEU A N 1
ATOM 1044 C CA . LEU A 1 134 ? 22.196 -9.403 -7.442 1.00 51.59 134 LEU A CA 1
ATOM 1045 C C . LEU A 1 134 ? 22.727 -8.181 -8.177 1.00 51.59 134 LEU A C 1
ATOM 1047 O O . LEU A 1 134 ? 22.731 -8.129 -9.404 1.00 51.59 134 LEU A O 1
ATOM 1051 N N . ARG A 1 135 ? 23.168 -7.175 -7.415 1.00 50.28 135 ARG A N 1
ATOM 1052 C CA . ARG A 1 135 ? 23.791 -5.968 -7.959 1.00 50.28 135 ARG A CA 1
ATOM 1053 C C . ARG A 1 135 ? 25.030 -6.332 -8.786 1.00 50.28 135 ARG A C 1
ATOM 1055 O O . ARG A 1 135 ? 25.229 -5.760 -9.850 1.00 50.28 135 ARG A O 1
ATOM 1062 N N . LEU A 1 136 ? 25.825 -7.296 -8.319 1.00 51.41 136 LEU A N 1
ATOM 1063 C CA . LEU A 1 136 ? 27.034 -7.762 -9.004 1.00 51.41 136 LEU A CA 1
ATOM 1064 C C . LEU A 1 136 ? 26.741 -8.593 -10.266 1.00 51.41 136 LEU A C 1
ATOM 1066 O O . LEU A 1 136 ? 27.531 -8.548 -11.210 1.00 51.41 136 LEU A O 1
ATOM 1070 N N . GLU A 1 137 ? 25.621 -9.319 -10.304 1.00 49.38 137 GLU A N 1
ATOM 1071 C CA . GLU A 1 137 ? 25.188 -10.087 -11.482 1.00 49.38 137 GLU A CA 1
ATOM 1072 C C . GLU A 1 137 ? 24.602 -9.218 -12.601 1.00 49.38 137 GLU A C 1
ATOM 1074 O O . GLU A 1 137 ? 24.759 -9.558 -13.765 1.00 49.38 137 GLU A O 1
ATOM 1079 N N . VAL A 1 138 ? 23.937 -8.105 -12.275 1.00 47.41 138 VAL A N 1
ATOM 1080 C CA . VAL A 1 138 ? 23.358 -7.184 -13.277 1.00 47.41 138 VAL A CA 1
ATOM 1081 C C . VAL A 1 138 ? 24.423 -6.277 -13.917 1.00 47.41 138 VAL A C 1
ATOM 1083 O O . VAL A 1 138 ? 24.211 -5.743 -15.003 1.00 47.41 138 VAL A O 1
ATOM 1086 N N . GLU A 1 139 ? 25.575 -6.099 -13.264 1.00 45.75 139 GLU A N 1
ATOM 1087 C CA . GLU A 1 139 ? 26.717 -5.335 -13.791 1.00 45.75 139 GLU A CA 1
ATOM 1088 C C . GLU A 1 139 ? 27.632 -6.159 -14.741 1.00 45.75 139 GLU A C 1
ATOM 1090 O O . GLU A 1 139 ? 28.635 -5.620 -15.215 1.00 45.75 139 GLU A O 1
ATOM 1095 N N . HIS A 1 140 ? 27.287 -7.418 -15.067 1.00 40.06 140 HIS A N 1
ATOM 1096 C CA . HIS A 1 140 ? 27.984 -8.294 -16.033 1.00 40.06 140 HIS A CA 1
ATOM 1097 C C . HIS A 1 140 ? 27.049 -8.817 -17.134 1.00 40.06 140 HIS A C 1
ATOM 1099 O O . HIS A 1 140 ? 27.579 -9.158 -18.219 1.00 40.06 140 HIS A O 1
#